Protein AF-A0A9E1J575-F1 (afdb_monomer)

Mean predicted aligned error: 2.01 Å

Structure (mmCIF, N/CA/C/O backbone):
data_AF-A0A9E1J575-F1
#
_entry.id   AF-A0A9E1J575-F1
#
loop_
_atom_site.group_PDB
_atom_site.id
_atom_site.type_symbol
_atom_site.label_atom_id
_atom_site.label_alt_id
_atom_site.label_comp_id
_atom_site.label_asym_id
_atom_site.label_entity_id
_atom_site.label_seq_id
_atom_site.pdbx_PDB_ins_code
_atom_site.Cartn_x
_atom_site.Cartn_y
_atom_site.Cartn_z
_atom_site.occupancy
_atom_site.B_iso_or_equiv
_atom_site.auth_seq_id
_atom_site.auth_comp_id
_atom_site.auth_asym_id
_atom_site.auth_atom_id
_atom_site.pdbx_PDB_model_num
ATOM 1 N N . LEU A 1 1 ? -7.036 8.166 9.606 1.00 93.62 1 LEU A N 1
ATOM 2 C CA . LEU A 1 1 ? -8.302 7.500 9.971 1.00 93.62 1 LEU A CA 1
ATOM 3 C C . LEU A 1 1 ? -8.329 7.240 11.469 1.00 93.62 1 LEU A C 1
ATOM 5 O O . LEU A 1 1 ? -9.222 7.752 12.119 1.00 93.62 1 LEU A O 1
ATOM 9 N N . ASP A 1 2 ? -7.272 6.650 12.032 1.00 97.00 2 ASP A N 1
ATOM 10 C CA . ASP A 1 2 ? -7.147 6.444 13.483 1.00 97.00 2 ASP A CA 1
ATOM 11 C C . ASP A 1 2 ? -7.304 7.734 14.317 1.00 97.00 2 ASP A C 1
ATOM 13 O O . ASP A 1 2 ? -8.189 7.829 15.158 1.00 97.00 2 ASP A O 1
ATOM 17 N N . HIS A 1 3 ? -6.570 8.805 13.979 1.00 97.62 3 HIS A N 1
ATOM 18 C CA . HIS A 1 3 ? -6.729 10.117 14.637 1.00 97.62 3 HIS A CA 1
ATOM 19 C C . HIS A 1 3 ? -8.142 10.727 14.505 1.00 97.62 3 HIS A C 1
ATOM 21 O O . HIS A 1 3 ? -8.502 11.626 15.258 1.00 97.62 3 HIS A O 1
ATOM 27 N N . LEU A 1 4 ? -8.942 10.254 13.545 1.00 98.19 4 LEU A N 1
ATOM 28 C CA . LEU A 1 4 ? -10.319 10.696 13.315 1.00 98.19 4 LEU A CA 1
ATOM 29 C C . LEU A 1 4 ? -11.354 9.790 14.009 1.00 98.19 4 LEU A C 1
ATOM 31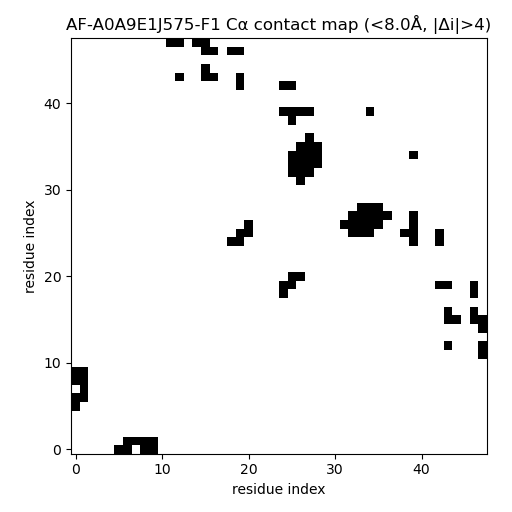 O O . LEU A 1 4 ? -12.545 10.023 13.847 1.00 98.19 4 LEU A O 1
ATOM 35 N N . GLY A 1 5 ? -10.921 8.770 14.761 1.00 98.44 5 GLY A N 1
ATOM 36 C CA . GLY A 1 5 ? -11.792 7.777 15.403 1.00 98.44 5 GLY A CA 1
ATOM 37 C C . GLY A 1 5 ? -12.121 6.557 14.534 1.00 98.44 5 GLY A C 1
ATOM 38 O O . GLY A 1 5 ? -12.776 5.634 15.005 1.00 98.44 5 GLY A O 1
ATOM 39 N N . GLU A 1 6 ? -11.626 6.511 13.297 1.00 98.44 6 GLU A N 1
ATOM 40 C CA . GLU A 1 6 ? -11.890 5.445 12.321 1.00 98.44 6 GLU A CA 1
ATOM 41 C C . GLU A 1 6 ? -10.782 4.3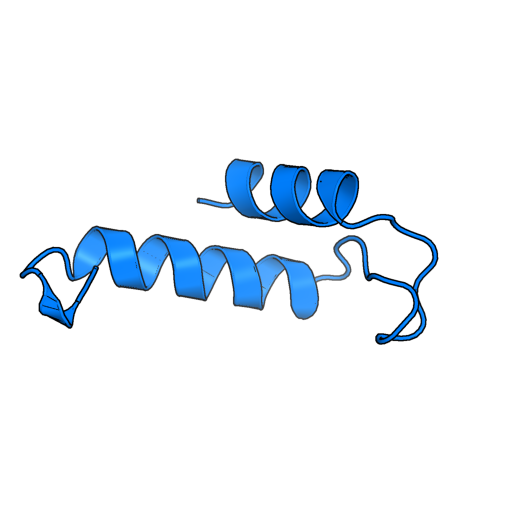80 12.363 1.00 98.44 6 GLU A C 1
ATOM 43 O O . GLU A 1 6 ? -10.010 4.213 11.412 1.00 98.44 6 GLU A O 1
ATOM 48 N N . GLY A 1 7 ? -10.648 3.701 13.505 1.00 98.38 7 GLY A N 1
ATOM 49 C CA . GLY A 1 7 ? -9.562 2.746 13.765 1.00 98.38 7 GLY A CA 1
ATOM 50 C C . GLY A 1 7 ? -9.581 1.527 12.836 1.00 98.38 7 GLY A C 1
ATOM 51 O O . GLY A 1 7 ? -8.559 1.193 12.239 1.00 98.38 7 GLY A O 1
ATOM 52 N N . GLU A 1 8 ? -10.749 0.909 12.640 1.00 98.25 8 GLU A N 1
ATOM 53 C CA . GLU A 1 8 ? -10.898 -0.268 11.767 1.00 98.25 8 GLU A CA 1
ATOM 54 C C . GLU A 1 8 ? -10.519 0.053 10.318 1.00 98.25 8 GLU A C 1
ATOM 56 O O . GLU A 1 8 ? -9.737 -0.665 9.697 1.00 98.25 8 GLU A O 1
ATOM 61 N N . ALA A 1 9 ? -10.993 1.189 9.799 1.00 98.00 9 ALA A N 1
ATOM 62 C CA . ALA A 1 9 ? -10.656 1.632 8.452 1.00 98.00 9 ALA A CA 1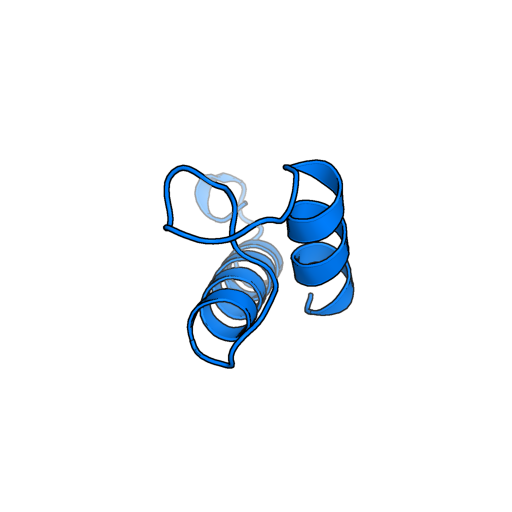
ATOM 63 C C . ALA A 1 9 ? -9.162 1.986 8.319 1.00 98.00 9 ALA A C 1
ATOM 65 O O . ALA A 1 9 ? -8.553 1.734 7.281 1.00 98.00 9 ALA A O 1
ATOM 66 N N . ALA A 1 10 ? -8.539 2.542 9.367 1.00 98.44 10 ALA A N 1
ATOM 67 C CA . ALA A 1 10 ? -7.097 2.784 9.382 1.00 98.44 10 ALA A CA 1
ATOM 68 C C . ALA A 1 10 ? -6.305 1.478 9.287 1.00 98.44 10 A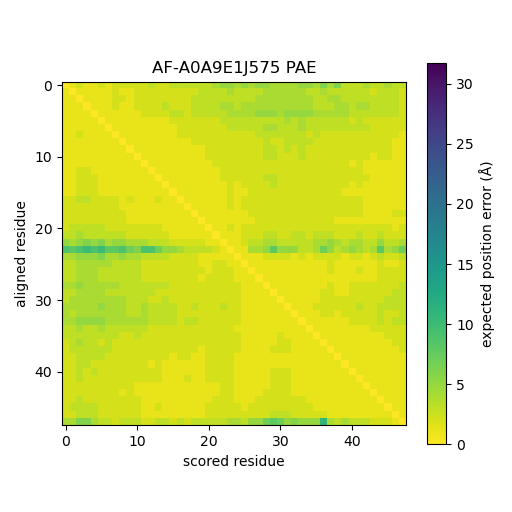LA A C 1
ATOM 70 O O . ALA A 1 10 ? -5.369 1.379 8.492 1.00 98.44 10 ALA A O 1
ATOM 71 N N . GLN A 1 11 ? -6.695 0.487 10.089 1.00 98.50 11 GLN A N 1
ATOM 72 C CA . GLN A 1 11 ? -6.041 -0.811 10.123 1.00 98.50 11 GLN A CA 1
ATOM 73 C C . GLN A 1 11 ? -6.200 -1.544 8.791 1.00 98.50 11 GLN A C 1
ATOM 75 O O . GLN A 1 11 ? -5.209 -2.056 8.282 1.00 98.50 11 GLN A O 1
ATOM 80 N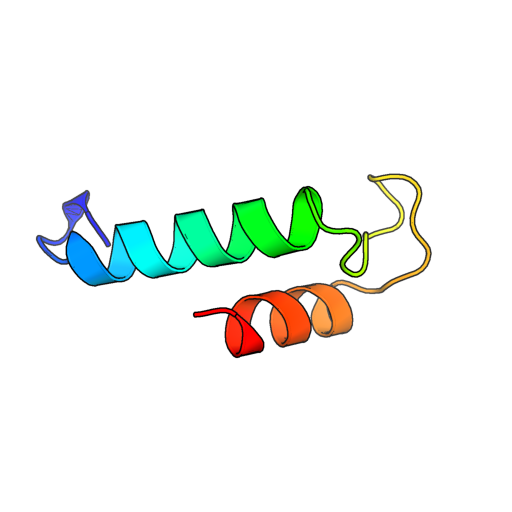 N . ALA A 1 12 ? -7.392 -1.516 8.188 1.00 98.38 12 ALA A N 1
ATOM 81 C CA . ALA A 1 12 ? -7.642 -2.131 6.886 1.00 98.38 12 ALA A CA 1
ATOM 82 C C . ALA A 1 12 ? -6.697 -1.585 5.799 1.00 98.38 12 ALA A C 1
ATOM 84 O O . ALA A 1 12 ? -6.040 -2.356 5.103 1.00 98.38 12 ALA A O 1
ATOM 85 N N . VAL A 1 13 ? -6.533 -0.258 5.715 1.00 97.88 13 VAL A N 1
ATOM 86 C CA . VAL A 1 13 ? -5.624 0.374 4.739 1.00 97.88 13 VAL A CA 1
ATOM 87 C C . VAL A 1 13 ? -4.157 0.010 4.994 1.00 97.88 13 VAL A C 1
ATOM 89 O O . VAL A 1 13 ? -3.425 -0.273 4.045 1.00 97.88 13 VAL A O 1
ATOM 92 N N . ILE A 1 14 ? -3.712 0.009 6.257 1.00 98.06 14 ILE A N 1
ATOM 93 C CA . ILE A 1 14 ? -2.332 -0.361 6.613 1.00 98.06 14 ILE A CA 1
ATOM 94 C C . ILE A 1 14 ? -2.064 -1.831 6.264 1.00 98.06 14 ILE A C 1
ATOM 96 O O . ILE A 1 14 ? -1.046 -2.130 5.643 1.00 98.06 14 ILE A O 1
ATOM 100 N N . SER A 1 15 ? -2.979 -2.740 6.613 1.00 98.19 15 SER A N 1
ATOM 101 C CA . SER A 1 15 ? -2.851 -4.169 6.316 1.00 98.19 15 SER A CA 1
ATOM 102 C C . SER A 1 15 ? -2.806 -4.437 4.812 1.00 98.19 15 SER A C 1
ATOM 104 O O . SER A 1 15 ? -1.889 -5.115 4.355 1.00 98.19 15 SER A O 1
ATOM 106 N N . ALA A 1 16 ? -3.703 -3.829 4.031 1.00 98.19 16 ALA A N 1
ATOM 107 C CA . ALA A 1 16 ? -3.704 -3.940 2.573 1.00 98.19 16 ALA A CA 1
ATOM 108 C C . ALA A 1 16 ? -2.374 -3.480 1.955 1.00 98.19 16 ALA A C 1
ATOM 110 O O . ALA A 1 16 ? -1.800 -4.148 1.093 1.00 98.19 16 ALA A O 1
ATOM 111 N N . PHE A 1 17 ? -1.845 -2.346 2.424 1.00 97.06 17 PHE A N 1
ATOM 112 C CA . PHE A 1 17 ? -0.551 -1.833 1.983 1.00 97.06 17 PHE A CA 1
ATOM 113 C C . PHE A 1 17 ? 0.599 -2.794 2.314 1.00 97.06 17 PHE A C 1
ATOM 115 O O . PHE A 1 17 ? 1.435 -3.085 1.452 1.00 97.06 17 PHE A O 1
ATOM 122 N N . GLU A 1 18 ? 0.645 -3.308 3.545 1.00 97.69 18 GLU A N 1
ATOM 123 C CA . GLU A 1 18 ? 1.661 -4.273 3.961 1.00 97.69 18 GLU A CA 1
ATOM 124 C C . GLU A 1 18 ? 1.596 -5.568 3.152 1.00 97.69 18 GLU A C 1
ATOM 126 O O . GLU A 1 18 ? 2.641 -6.067 2.729 1.00 97.69 18 GLU A O 1
ATOM 131 N N . ASP A 1 19 ? 0.398 -6.093 2.911 1.00 97.50 19 ASP A N 1
ATOM 132 C CA . ASP A 1 19 ? 0.199 -7.326 2.157 1.00 97.50 19 ASP A CA 1
ATOM 133 C C . ASP A 1 19 ? 0.632 -7.170 0.702 1.00 97.50 19 ASP A C 1
ATOM 135 O O . ASP A 1 19 ? 1.365 -8.020 0.191 1.00 97.50 19 ASP A O 1
ATOM 139 N N . VAL A 1 20 ? 0.277 -6.060 0.048 1.00 97.56 20 VAL A N 1
ATOM 140 C CA . VAL A 1 20 ? 0.733 -5.759 -1.318 1.00 97.56 20 VAL A CA 1
ATOM 141 C C . VAL A 1 20 ? 2.260 -5.703 -1.378 1.00 97.56 20 VAL A C 1
ATOM 143 O O . VAL A 1 20 ? 2.866 -6.289 -2.278 1.00 97.56 20 VAL A O 1
ATOM 146 N N . LEU A 1 21 ? 2.923 -5.061 -0.412 1.00 95.00 21 LEU A N 1
ATOM 147 C CA . LEU A 1 21 ? 4.383 -4.954 -0.429 1.00 95.00 21 LEU A CA 1
ATOM 148 C C . LEU A 1 21 ? 5.104 -6.258 -0.067 1.00 95.00 21 LEU A C 1
ATOM 150 O O . LEU A 1 21 ? 6.154 -6.545 -0.657 1.00 95.00 21 LEU A O 1
ATOM 154 N N . LYS A 1 22 ? 4.574 -7.038 0.882 1.00 96.69 22 LYS A N 1
ATOM 155 C CA . LYS A 1 22 ? 5.181 -8.293 1.356 1.00 96.69 22 LYS A CA 1
ATOM 156 C C . LYS A 1 22 ? 4.949 -9.445 0.383 1.00 96.69 22 LYS A C 1
ATOM 158 O O . LYS A 1 22 ? 5.882 -10.193 0.103 1.00 96.69 22 LYS A O 1
ATOM 163 N N . ASN A 1 23 ? 3.748 -9.552 -0.183 1.00 94.25 23 ASN A N 1
ATOM 164 C CA . ASN A 1 23 ? 3.313 -10.725 -0.946 1.00 94.25 23 ASN A CA 1
ATOM 165 C C . ASN A 1 23 ? 3.469 -10.564 -2.469 1.00 94.25 23 ASN A C 1
ATOM 167 O O . ASN A 1 23 ? 2.839 -11.279 -3.243 1.00 94.25 23 ASN A O 1
ATOM 171 N N . GLY A 1 24 ? 4.348 -9.656 -2.908 1.00 90.19 24 GLY A N 1
ATOM 172 C CA . GLY A 1 24 ? 4.773 -9.560 -4.310 1.00 90.19 24 GLY A CA 1
ATOM 173 C C . GLY A 1 24 ? 3.869 -8.721 -5.214 1.00 90.19 24 GLY A C 1
ATOM 174 O O . GLY A 1 24 ? 3.885 -8.914 -6.428 1.00 90.19 24 GLY A O 1
ATOM 175 N N .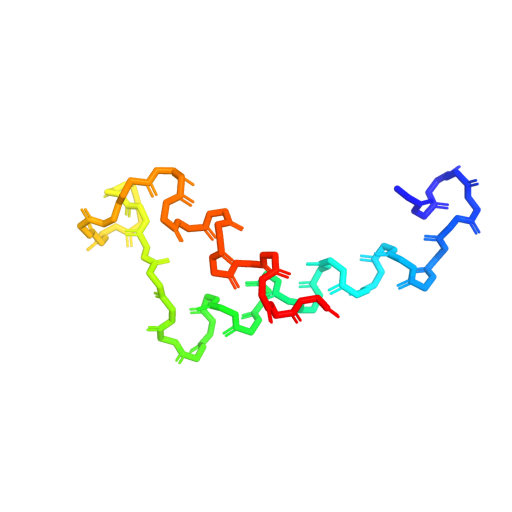 GLY A 1 25 ? 3.104 -7.787 -4.649 1.00 96.50 25 GLY A N 1
ATOM 176 C CA . GLY A 1 25 ? 2.343 -6.802 -5.413 1.00 96.50 25 GLY A CA 1
ATOM 177 C C . GLY A 1 25 ? 3.225 -5.824 -6.207 1.00 96.50 25 GLY A C 1
ATOM 178 O O . GLY A 1 25 ? 4.455 -5.806 -6.056 1.00 96.50 25 GLY A O 1
ATOM 179 N N . PRO A 1 26 ? 2.613 -5.006 -7.087 1.00 97.88 26 PRO A N 1
ATOM 180 C CA . PRO A 1 26 ? 3.344 -4.070 -7.933 1.00 97.88 26 PRO A CA 1
ATOM 181 C C . PRO A 1 26 ? 4.133 -3.064 -7.089 1.00 97.88 26 PRO A C 1
ATOM 183 O O . PRO A 1 26 ? 3.660 -2.565 -6.069 1.00 97.88 26 PRO A O 1
ATOM 186 N N . ARG A 1 27 ? 5.348 -2.742 -7.539 1.00 97.94 27 ARG A N 1
ATOM 187 C CA . ARG A 1 27 ? 6.230 -1.760 -6.898 1.00 97.94 27 ARG A CA 1
ATOM 188 C C . ARG A 1 27 ? 6.548 -0.630 -7.858 1.00 97.94 27 ARG A C 1
ATOM 190 O O . ARG A 1 27 ? 6.799 -0.869 -9.042 1.00 97.94 27 ARG A O 1
ATOM 197 N N . THR A 1 28 ? 6.568 0.587 -7.334 1.00 97.81 28 THR A N 1
ATOM 198 C CA . THR A 1 28 ? 7.045 1.760 -8.062 1.00 97.81 28 THR A CA 1
ATOM 199 C C . THR A 1 28 ? 8.551 1.684 -8.313 1.00 97.81 28 THR A C 1
ATOM 201 O O . THR A 1 28 ? 9.272 0.872 -7.724 1.00 97.81 28 THR A O 1
ATOM 204 N N . ARG A 1 29 ? 9.044 2.538 -9.217 1.00 97.94 29 ARG A N 1
ATOM 205 C CA . ARG A 1 29 ? 10.457 2.557 -9.631 1.00 97.94 29 ARG A CA 1
ATOM 206 C C . ARG A 1 29 ? 11.424 2.892 -8.499 1.00 97.94 29 ARG A C 1
ATOM 208 O O . ARG A 1 29 ? 12.520 2.347 -8.470 1.00 97.94 29 ARG A O 1
ATOM 215 N N . ASP A 1 30 ? 11.021 3.743 -7.561 1.00 97.38 30 ASP A N 1
ATOM 216 C CA . ASP A 1 30 ? 11.802 4.068 -6.362 1.00 97.38 30 ASP A CA 1
ATOM 217 C C . ASP A 1 30 ? 11.978 2.860 -5.422 1.00 97.38 30 ASP A C 1
ATOM 219 O O . ASP A 1 30 ? 12.983 2.773 -4.723 1.00 97.38 30 ASP A O 1
ATOM 223 N N . LEU A 1 31 ? 11.071 1.879 -5.486 1.00 95.75 31 LEU A N 1
ATOM 224 C CA . LEU A 1 31 ? 11.157 0.595 -4.779 1.00 95.75 31 LEU A CA 1
ATOM 225 C C . LEU A 1 31 ? 11.721 -0.540 -5.658 1.00 95.75 31 LEU A C 1
ATOM 227 O O . LEU A 1 31 ? 11.567 -1.718 -5.332 1.00 95.75 31 LEU A O 1
ATOM 231 N N . GLY A 1 32 ? 12.351 -0.206 -6.790 1.00 95.81 32 GLY A N 1
ATOM 232 C CA . GLY A 1 32 ? 12.976 -1.171 -7.700 1.00 95.81 32 GLY A CA 1
ATOM 233 C C . GLY A 1 32 ? 12.004 -1.959 -8.585 1.00 95.81 32 GLY A C 1
ATOM 234 O O . GLY A 1 32 ? 12.409 -2.939 -9.206 1.00 95.81 32 GLY A O 1
ATOM 235 N N . GLY A 1 33 ? 10.731 -1.562 -8.648 1.00 97.12 33 GLY A N 1
ATOM 236 C CA . GLY A 1 33 ? 9.746 -2.155 -9.551 1.00 97.12 33 GLY A CA 1
ATOM 237 C C . GLY A 1 33 ? 9.578 -1.387 -10.863 1.00 97.12 33 GLY A C 1
ATOM 238 O O . GLY A 1 33 ? 10.302 -0.439 -11.171 1.00 97.12 33 GLY A O 1
ATOM 239 N N . THR A 1 34 ? 8.598 -1.802 -11.661 1.00 98.06 34 THR A N 1
ATOM 240 C CA . THR A 1 34 ? 8.283 -1.196 -12.966 1.00 98.06 34 THR A CA 1
ATOM 241 C C . THR A 1 34 ? 6.923 -0.507 -13.003 1.00 98.06 34 THR A C 1
ATOM 243 O O . THR A 1 34 ? 6.628 0.170 -13.990 1.00 98.06 34 THR A O 1
ATOM 246 N N . ALA A 1 35 ? 6.124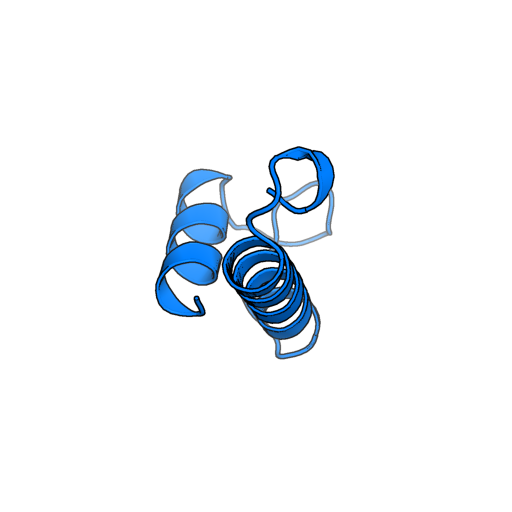 -0.642 -11.941 1.00 98.25 35 ALA A N 1
ATOM 247 C CA . ALA A 1 35 ? 4.770 -0.117 -11.885 1.00 98.25 35 ALA A CA 1
ATOM 248 C C . ALA A 1 35 ? 4.757 1.408 -11.717 1.00 98.25 35 ALA A C 1
ATOM 250 O O . ALA A 1 35 ? 5.691 2.026 -11.193 1.00 98.25 35 ALA A O 1
ATOM 251 N N . ASN A 1 36 ? 3.673 2.025 -12.161 1.00 98.44 36 ASN A N 1
ATOM 252 C CA . ASN A 1 36 ? 3.363 3.420 -11.895 1.00 98.44 36 ASN A CA 1
ATOM 253 C C . ASN A 1 36 ? 2.504 3.563 -10.622 1.00 98.44 36 ASN A C 1
ATOM 255 O O . ASN A 1 36 ? 1.987 2.591 -10.075 1.00 98.44 36 ASN A O 1
ATOM 259 N N . THR A 1 37 ? 2.334 4.796 -10.144 1.00 98.00 37 THR A N 1
ATOM 260 C CA . THR A 1 37 ? 1.582 5.088 -8.911 1.00 98.00 37 THR A CA 1
ATOM 261 C C . THR A 1 37 ? 0.131 4.609 -8.959 1.00 98.00 37 THR A C 1
ATOM 263 O O . THR A 1 37 ? -0.396 4.170 -7.941 1.00 98.00 37 THR A O 1
ATOM 266 N N . LY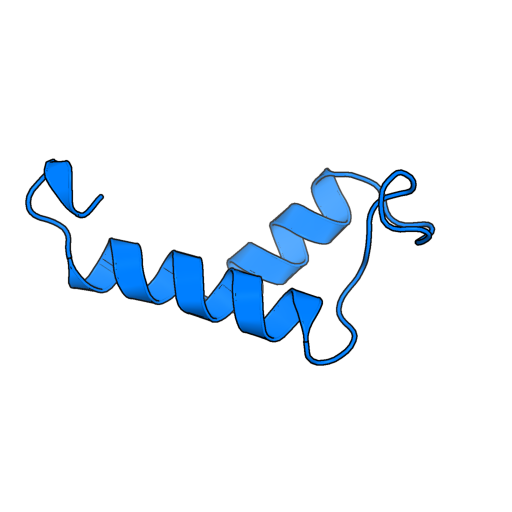S A 1 38 ? -0.518 4.673 -10.128 1.00 98.56 38 LYS A N 1
ATOM 267 C CA . LYS A 1 38 ? -1.909 4.245 -10.289 1.00 98.56 38 LYS A CA 1
ATOM 268 C C . LYS A 1 38 ? -2.037 2.729 -10.131 1.00 98.56 38 LYS A C 1
ATOM 270 O O . LYS A 1 38 ? -2.888 2.291 -9.373 1.00 98.56 38 LYS A O 1
ATOM 275 N N . GLU A 1 39 ? -1.160 1.957 -10.769 1.00 98.38 39 GLU A N 1
ATOM 276 C CA . GLU A 1 39 ? -1.149 0.488 -10.666 1.00 98.38 39 GLU A CA 1
ATOM 277 C C . GLU A 1 39 ? -0.941 0.019 -9.217 1.00 98.38 39 GLU A C 1
ATOM 279 O O . GLU A 1 39 ? -1.604 -0.909 -8.759 1.00 98.38 39 GLU A O 1
ATOM 284 N N . VAL A 1 40 ? -0.058 0.688 -8.466 1.00 98.12 40 VAL A N 1
ATOM 285 C CA . VAL A 1 40 ? 0.146 0.386 -7.038 1.00 98.12 40 VAL A CA 1
ATOM 286 C C . VAL A 1 40 ? -1.075 0.775 -6.201 1.00 98.12 40 VAL A C 1
ATOM 288 O O . VAL A 1 40 ? -1.502 -0.000 -5.350 1.00 98.12 40 VAL A O 1
ATOM 291 N N . GLY A 1 41 ? -1.677 1.940 -6.459 1.00 98.00 41 GLY A N 1
ATOM 292 C CA . GLY A 1 41 ? -2.889 2.381 -5.765 1.00 98.00 41 GLY A CA 1
ATOM 293 C C . GLY A 1 41 ? -4.091 1.463 -6.003 1.00 98.00 41 GLY A C 1
ATOM 294 O O . GLY A 1 41 ? -4.805 1.144 -5.057 1.00 98.00 41 GLY A O 1
ATOM 295 N N . GLU A 1 42 ? -4.289 0.994 -7.237 1.00 98.44 42 GLU A N 1
ATOM 296 C CA . GLU A 1 42 ? -5.341 0.029 -7.585 1.00 98.44 42 GLU A CA 1
ATOM 297 C C . GLU A 1 42 ? -5.132 -1.315 -6.878 1.00 98.44 42 GLU A C 1
ATOM 299 O O . GLU A 1 42 ? -6.090 -1.882 -6.356 1.00 98.44 42 GLU A O 1
ATOM 304 N N . ALA A 1 43 ? -3.887 -1.796 -6.789 1.00 98.25 43 ALA A N 1
ATOM 305 C CA . ALA A 1 43 ? -3.571 -3.024 -6.064 1.00 98.25 43 ALA A CA 1
ATOM 306 C C . ALA A 1 43 ? -3.851 -2.908 -4.558 1.00 98.25 43 ALA A C 1
ATOM 308 O O . ALA A 1 43 ? -4.404 -3.833 -3.972 1.00 98.25 43 ALA A O 1
ATOM 309 N N . ILE A 1 44 ? -3.509 -1.772 -3.939 1.00 98.00 44 ILE A N 1
ATOM 310 C CA . ILE A 1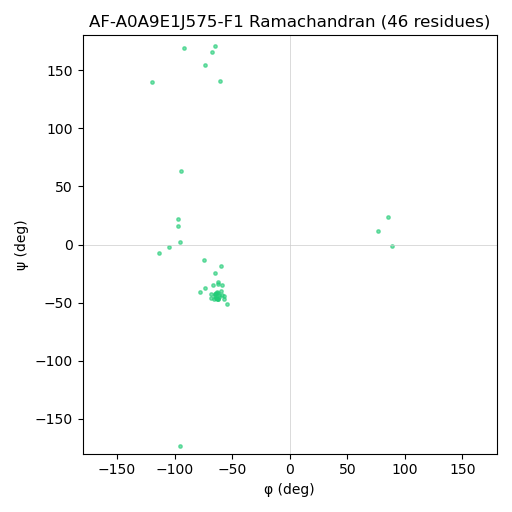 44 ? -3.815 -1.521 -2.522 1.00 98.00 44 ILE A CA 1
ATOM 311 C C . ILE A 1 44 ? -5.328 -1.437 -2.318 1.00 98.00 44 ILE A C 1
ATOM 313 O O . ILE A 1 44 ? -5.848 -2.086 -1.422 1.00 98.00 44 ILE A O 1
ATOM 317 N N . ALA A 1 45 ? -6.046 -0.689 -3.160 1.00 97.88 45 ALA A N 1
ATOM 318 C CA . ALA A 1 45 ? -7.495 -0.539 -3.040 1.00 97.88 45 ALA A CA 1
ATOM 319 C C . ALA A 1 45 ? -8.254 -1.867 -3.205 1.00 97.88 45 ALA A C 1
ATOM 321 O O . ALA A 1 45 ? -9.287 -2.049 -2.574 1.00 97.88 45 ALA A O 1
ATOM 322 N N . ALA A 1 46 ? -7.748 -2.794 -4.024 1.00 97.56 46 ALA A N 1
ATOM 323 C CA . ALA A 1 46 ? -8.318 -4.134 -4.176 1.00 97.56 46 ALA A CA 1
ATOM 324 C C . ALA A 1 46 ? -8.038 -5.072 -2.985 1.00 97.56 46 ALA A C 1
ATOM 326 O O . ALA A 1 46 ? -8.639 -6.142 -2.912 1.00 97.56 46 ALA A O 1
ATOM 327 N N . ALA A 1 47 ? -7.111 -4.702 -2.096 1.00 96.88 47 ALA A N 1
ATOM 328 C CA . ALA A 1 47 ? -6.696 -5.487 -0.934 1.00 96.88 47 ALA A CA 1
ATOM 329 C C . ALA A 1 47 ? -7.254 -4.957 0.404 1.00 96.88 47 ALA A C 1
ATOM 331 O O . ALA A 1 47 ? -6.982 -5.563 1.439 1.00 96.88 47 ALA A O 1
ATOM 332 N N . VAL A 1 48 ? -7.998 -3.842 0.384 1.00 93.88 48 VAL A N 1
ATOM 333 C CA . VAL A 1 48 ? -8.764 -3.301 1.527 1.00 93.88 48 VAL A CA 1
ATOM 334 C C . VAL A 1 48 ? -10.118 -3.993 1.600 1.00 93.88 48 VAL A C 1
ATOM 336 O O . VAL A 1 48 ? -10.467 -4.461 2.704 1.00 93.88 48 VAL A O 1
#

Nearest PDB structures (foldseek):
  7ce3-assembly1_C  TM=9.162E-01  e=6.654E-01  Homo sapiens
  6kdy-assembly3_E  TM=9.314E-01  e=9.919E-01  Homo sapiens
  8grb-assembly3_K  TM=9.336E-01  e=9.919E-01  Homo sapiens
  6kdf-assembly1_C  TM=9.691E-01  e=1.580E+00  Homo sapiens

Sequence (48 aa):
LDHLGEGEAAQAVISAFEDVLKNGGPRTRDLGGTANTKEVGEAIAAAV

Foldseek 3Di:
DVVVVPVVVVVQLVVLLCCLVVVPHADDVVRVGDDDPVSSVVSSVVSD

Secondary structure (DSSP, 8-state):
-GGGT-HHHHHHHHHHHHHHHHTT---BGGGT--B-HHHHHHHHHTT-

pLDDT: mean 97.34, std 1.59, range [90.19, 98.56]

Radius of gyration: 11.8 Å; Cα contacts (8 Å, |Δi|>4): 51; chains: 1; bounding box: 25×21×28 Å

Solvent-accessible surface area (backbone atoms only — not comparable to full-atom values): 2733 Å² total; per-residue (Å²): 80,49,95,76,74,36,45,68,66,33,48,38,52,53,50,12,46,50,48,35,68,71,74,72,45,72,31,39,58,94,74,75,34,86,37,52,72,64,62,36,50,52,55,30,64,76,50,89